Protein AF-A0A5M9NXE8-F1 (afdb_monomer)

pLDDT: mean 93.63, std 4.27, range [70.19, 97.69]

Mean predicted aligned error: 2.78 Å

Radius of gyration: 10.72 Å; Cα contacts (8 Å, |Δi|>4): 97; chains: 1; bounding box: 27×22×26 Å

Solvent-accessible surface area (backbone atoms only — not comparable to full-atom values): 4005 Å² total; per-residue (Å²): 134,90,62,67,79,76,25,45,48,40,86,76,46,55,73,70,56,42,52,42,49,49,52,30,52,59,49,47,63,67,74,41,95,63,38,77,70,53,31,73,51,33,39,44,85,49,96,84,32,37,42,34,32,28,70,73,72,51,66,35,51,30,41,86,90,46,51,70,90

Structure (mmCIF, N/CA/C/O backbone):
data_AF-A0A5M9NXE8-F1
#
_entry.id   AF-A0A5M9NXE8-F1
#
loop_
_atom_site.group_PDB
_atom_site.id
_atom_site.type_symbol
_atom_site.label_atom_id
_atom_site.label_alt_id
_atom_site.label_comp_id
_atom_site.label_asym_id
_atom_site.label_entity_id
_atom_site.label_seq_id
_atom_site.pdbx_PDB_ins_code
_atom_site.Cartn_x
_atom_site.Cartn_y
_atom_site.Cartn_z
_atom_site.occupancy
_atom_site.B_iso_or_equiv
_atom_site.auth_seq_id
_atom_site.auth_comp_id
_atom_site.auth_asym_id
_atom_site.auth_atom_id
_atom_site.pdbx_PDB_model_num
ATOM 1 N N . MET A 1 1 ? 12.034 9.670 -3.716 1.00 70.19 1 MET A N 1
ATOM 2 C CA . MET A 1 1 ? 11.556 9.104 -2.431 1.00 70.19 1 MET A CA 1
ATOM 3 C C . MET A 1 1 ? 10.040 9.118 -2.455 1.00 70.19 1 MET A C 1
ATOM 5 O O . MET A 1 1 ? 9.456 10.183 -2.620 1.00 70.19 1 MET A O 1
ATOM 9 N N . PHE A 1 2 ? 9.412 7.949 -2.378 1.00 85.62 2 PHE A N 1
ATOM 10 C CA . PHE A 1 2 ? 7.957 7.829 -2.391 1.00 85.62 2 PHE A CA 1
ATOM 11 C C . PHE A 1 2 ? 7.340 8.378 -1.095 1.00 85.62 2 PHE A C 1
ATOM 13 O O . PHE A 1 2 ? 7.894 8.167 -0.017 1.00 85.62 2 PHE A O 1
ATOM 20 N N . ILE A 1 3 ? 6.203 9.077 -1.195 1.00 91.94 3 ILE A N 1
ATOM 21 C CA . ILE A 1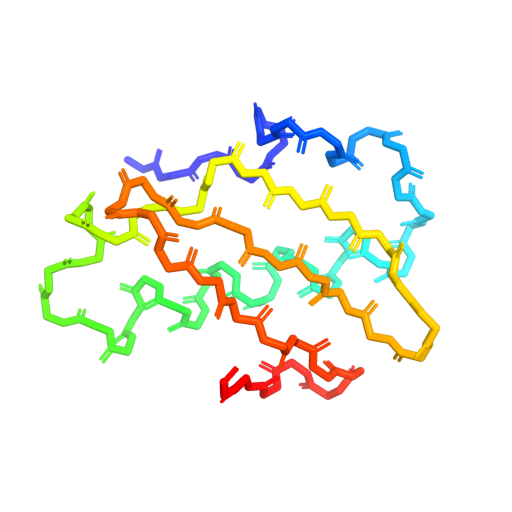 3 ? 5.497 9.680 -0.052 1.00 91.94 3 ILE A CA 1
ATOM 22 C C . ILE A 1 3 ? 4.107 9.030 0.066 1.00 91.94 3 ILE A C 1
ATOM 2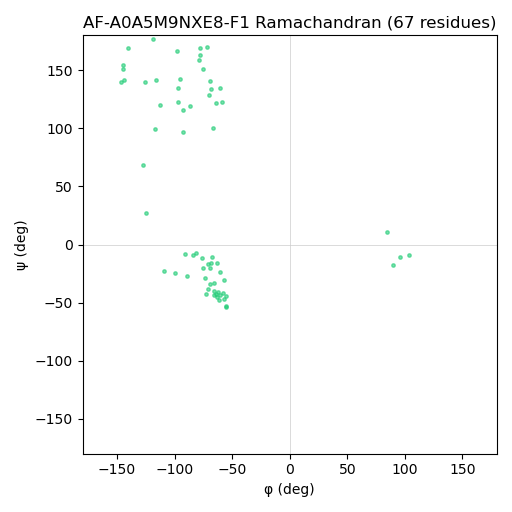4 O O . ILE A 1 3 ? 3.190 9.450 -0.646 1.00 91.94 3 ILE A O 1
ATOM 28 N N . PRO A 1 4 ? 3.914 8.047 0.970 1.00 92.56 4 PRO A N 1
ATOM 29 C CA . PRO A 1 4 ? 2.646 7.320 1.117 1.00 92.56 4 PRO A CA 1
ATOM 30 C C . PRO A 1 4 ? 1.442 8.226 1.397 1.00 92.56 4 PRO A C 1
ATOM 32 O O . PRO A 1 4 ? 0.325 7.943 0.979 1.00 92.56 4 PRO A O 1
ATOM 35 N N . GLU A 1 5 ? 1.670 9.350 2.073 1.00 94.50 5 GLU A N 1
ATOM 36 C CA . GLU A 1 5 ? 0.619 10.276 2.503 1.00 94.50 5 GLU A CA 1
ATOM 37 C C . GLU A 1 5 ? -0.040 11.029 1.342 1.00 94.50 5 GLU A C 1
ATOM 39 O O . GLU A 1 5 ? -1.166 11.509 1.470 1.00 94.50 5 GLU A O 1
ATOM 44 N N . LYS A 1 6 ? 0.640 11.108 0.190 1.00 95.38 6 LYS A N 1
ATOM 45 C CA . LYS A 1 6 ? 0.102 11.718 -1.033 1.00 95.38 6 LYS A CA 1
ATOM 46 C C . LYS A 1 6 ? -0.763 10.752 -1.848 1.00 95.38 6 LYS A C 1
ATOM 48 O O . LYS A 1 6 ? -1.413 11.180 -2.800 1.00 95.38 6 LYS A O 1
ATOM 53 N N . VAL A 1 7 ? -0.790 9.467 -1.490 1.00 96.56 7 VAL A N 1
ATOM 54 C CA . VAL A 1 7 ? -1.557 8.444 -2.208 1.00 96.56 7 VAL A CA 1
ATOM 55 C C . VAL A 1 7 ? -3.049 8.681 -2.020 1.00 96.56 7 VAL A C 1
ATOM 57 O O . VAL A 1 7 ? -3.548 8.884 -0.907 1.00 96.56 7 VAL A O 1
ATOM 60 N N . LYS A 1 8 ? -3.803 8.611 -3.120 1.00 97.56 8 LYS 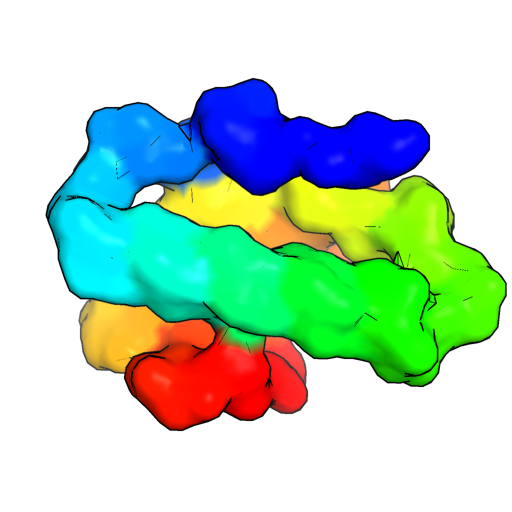A N 1
ATOM 61 C CA . LYS A 1 8 ? -5.247 8.838 -3.096 1.00 97.56 8 LYS A CA 1
ATOM 62 C C . LYS A 1 8 ? -5.924 7.841 -2.154 1.00 97.56 8 LYS A C 1
ATOM 64 O O . LYS A 1 8 ? -5.846 6.636 -2.356 1.00 97.56 8 LYS A O 1
ATOM 69 N N . GLY A 1 9 ? -6.642 8.356 -1.159 1.00 97.00 9 GLY A N 1
ATOM 70 C CA . GLY A 1 9 ? -7.380 7.549 -0.182 1.00 97.00 9 GLY A CA 1
ATOM 71 C C . GLY A 1 9 ? -6.638 7.272 1.126 1.00 97.00 9 GLY A C 1
ATOM 72 O O . GLY A 1 9 ? -7.294 6.881 2.085 1.00 97.00 9 GLY A O 1
ATOM 73 N N . PHE A 1 10 ? -5.337 7.576 1.225 1.00 97.19 10 PHE A N 1
ATOM 74 C CA . PHE A 1 10 ? -4.568 7.416 2.466 1.00 97.19 10 PHE A CA 1
ATOM 75 C C . PHE A 1 10 ? -5.190 8.167 3.652 1.00 97.19 10 PHE A C 1
ATOM 77 O O . PHE A 1 10 ? -5.350 7.615 4.737 1.00 97.19 10 PHE A O 1
ATOM 84 N N . SER A 1 11 ? -5.621 9.412 3.432 1.00 96.75 11 SER A N 1
ATOM 85 C CA . SER A 1 11 ? -6.255 10.241 4.465 1.00 96.75 11 SER A CA 1
ATOM 86 C C . SER A 1 11 ? -7.586 9.690 4.991 1.00 96.75 11 SER A C 1
ATOM 88 O O . SER A 1 11 ? -8.043 10.131 6.040 1.00 96.75 11 SER A O 1
ATOM 90 N N . LYS A 1 12 ? -8.206 8.734 4.283 1.00 96.12 12 LYS A N 1
ATOM 91 C CA . LYS A 1 12 ? -9.463 8.082 4.683 1.00 96.12 12 LYS A CA 1
ATOM 92 C C . LYS A 1 12 ? -9.248 6.818 5.519 1.00 96.12 12 LYS A C 1
ATOM 94 O O . LYS A 1 12 ? -10.222 6.247 5.998 1.00 96.12 12 LYS A O 1
ATOM 99 N N . LEU A 1 13 ? -8.006 6.353 5.647 1.00 96.06 13 LEU A N 1
ATOM 100 C CA . LEU A 1 13 ? -7.664 5.196 6.468 1.00 96.06 13 LEU A CA 1
ATOM 101 C C . LEU A 1 13 ? -7.696 5.568 7.958 1.00 96.06 13 LEU A C 1
ATOM 103 O O . LEU A 1 13 ? -7.426 6.713 8.328 1.00 96.06 13 LEU A O 1
ATOM 107 N N . ASN A 1 14 ? -7.991 4.592 8.819 1.00 95.94 14 ASN A N 1
ATOM 108 C CA . ASN A 1 14 ? -7.723 4.726 10.253 1.00 95.94 14 ASN A CA 1
ATOM 109 C C . ASN A 1 14 ? -6.206 4.640 10.514 1.00 95.94 14 ASN A C 1
ATOM 111 O O . ASN A 1 14 ? -5.429 4.299 9.620 1.00 95.94 14 ASN A O 1
ATOM 115 N N . ASP A 1 15 ? -5.768 4.938 11.734 1.00 96.69 15 ASP A N 1
ATOM 116 C CA . ASP A 1 15 ? -4.333 5.014 12.029 1.00 96.69 15 ASP A CA 1
ATOM 117 C C . ASP A 1 15 ? -3.613 3.662 11.909 1.00 96.69 15 ASP A C 1
ATOM 119 O O . ASP A 1 15 ? -2.485 3.617 11.422 1.00 96.69 15 ASP A O 1
ATOM 123 N N . ALA A 1 16 ? -4.278 2.549 12.235 1.00 95.06 16 ALA A N 1
ATOM 124 C CA . ALA A 1 16 ? -3.705 1.213 12.063 1.00 95.06 16 ALA A CA 1
ATOM 125 C C . ALA A 1 16 ? -3.479 0.870 10.577 1.00 95.06 16 ALA A C 1
ATOM 127 O O . ALA A 1 16 ? -2.415 0.379 10.198 1.00 95.06 16 ALA A O 1
ATOM 128 N N . A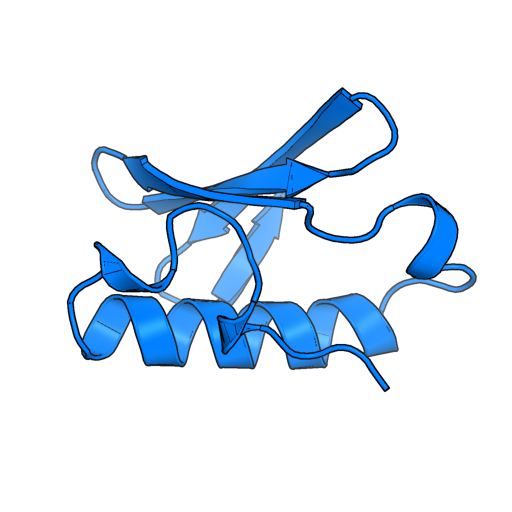SP A 1 17 ? -4.450 1.183 9.721 1.00 96.31 17 ASP A N 1
ATOM 129 C CA . ASP A 1 17 ? -4.375 0.979 8.276 1.00 96.31 17 ASP A CA 1
ATOM 130 C C . ASP A 1 17 ? -3.356 1.923 7.614 1.00 96.31 17 ASP A C 1
ATOM 132 O O . ASP A 1 17 ? -2.676 1.530 6.664 1.00 96.31 17 ASP A O 1
ATOM 136 N N . LYS A 1 18 ? -3.190 3.155 8.121 1.00 97.00 18 LYS A N 1
ATOM 137 C CA . LYS A 1 18 ? -2.122 4.065 7.668 1.00 97.00 18 LYS A CA 1
ATOM 138 C C . LYS A 1 18 ? -0.743 3.469 7.931 1.00 97.00 18 LYS A C 1
ATOM 140 O O . LYS A 1 18 ? 0.097 3.470 7.031 1.00 97.00 18 LYS A O 1
ATOM 145 N N . GLU A 1 19 ? -0.509 2.953 9.135 1.00 96.50 19 GLU A N 1
ATOM 146 C CA . GLU A 1 19 ? 0.765 2.320 9.491 1.00 96.50 19 GLU A CA 1
ATOM 147 C C . GLU A 1 19 ? 1.004 1.039 8.684 1.00 96.50 19 GLU A C 1
ATOM 149 O O . GLU A 1 19 ? 2.105 0.827 8.164 1.00 96.50 19 GLU A O 1
ATOM 154 N N . LEU A 1 20 ? -0.041 0.230 8.475 1.00 96.31 20 LEU A N 1
ATOM 155 C CA . LEU A 1 20 ? 0.020 -0.933 7.591 1.00 96.31 20 LEU A CA 1
ATOM 156 C C . LEU A 1 20 ? 0.432 -0.535 6.168 1.00 96.31 20 LEU A C 1
ATOM 158 O O . LEU A 1 20 ? 1.338 -1.145 5.597 1.00 96.31 20 LEU 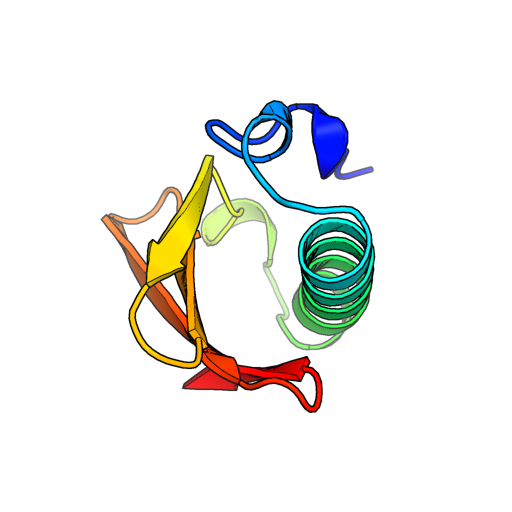A O 1
ATOM 162 N N . PHE A 1 21 ? -0.184 0.509 5.612 1.00 96.75 21 PHE A N 1
ATOM 163 C CA . PHE A 1 21 ? 0.132 0.989 4.272 1.00 96.75 21 PHE A CA 1
ATOM 164 C C . PHE A 1 21 ? 1.565 1.526 4.163 1.00 96.75 21 PHE A C 1
ATOM 166 O O . PHE A 1 21 ? 2.265 1.202 3.204 1.00 96.75 21 PHE A O 1
ATOM 173 N N . LYS A 1 22 ? 2.052 2.290 5.151 1.00 95.81 22 LYS A N 1
ATOM 174 C CA . LYS A 1 22 ? 3.452 2.761 5.185 1.00 95.81 22 LYS A CA 1
ATOM 175 C C . LYS A 1 22 ? 4.443 1.594 5.215 1.00 95.81 22 LYS A C 1
ATOM 177 O O . LYS A 1 22 ? 5.439 1.607 4.483 1.00 95.81 22 LYS A O 1
ATOM 182 N N . ARG A 1 23 ? 4.161 0.567 6.027 1.00 94.81 23 ARG A N 1
ATOM 183 C CA . ARG A 1 23 ? 4.973 -0.657 6.102 1.00 94.81 23 ARG A CA 1
ATOM 184 C C . ARG A 1 23 ? 4.974 -1.406 4.772 1.00 94.81 23 ARG A C 1
ATOM 186 O O . ARG A 1 23 ? 6.045 -1.798 4.310 1.00 94.81 23 ARG A O 1
ATOM 193 N N . PHE A 1 24 ? 3.806 -1.554 4.147 1.00 95.25 24 PHE A N 1
ATOM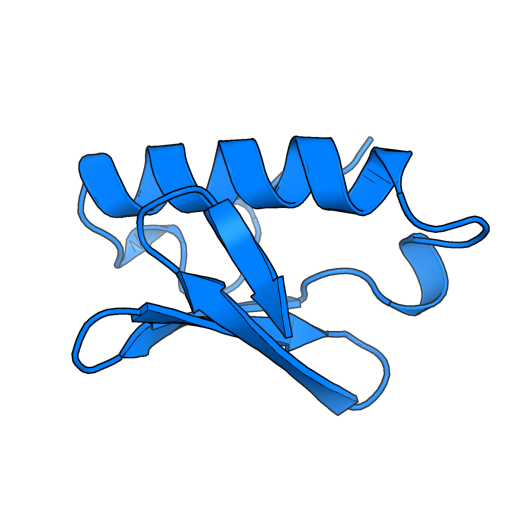 194 C CA . PHE A 1 24 ? 3.674 -2.107 2.800 1.00 95.25 24 PHE A CA 1
ATOM 195 C C . PHE A 1 24 ? 4.540 -1.330 1.803 1.00 95.25 24 PHE A C 1
ATOM 197 O O . PHE A 1 24 ? 5.395 -1.938 1.174 1.00 95.25 24 PHE A O 1
ATOM 204 N N . CYS A 1 25 ? 4.423 0.001 1.732 1.00 94.56 25 CYS A N 1
ATOM 205 C CA . CYS A 1 25 ? 5.205 0.816 0.796 1.00 94.56 25 CYS A CA 1
ATOM 206 C C . CYS A 1 25 ? 6.714 0.626 1.008 1.00 94.56 25 CYS A C 1
ATOM 208 O O . CYS A 1 25 ? 7.467 0.461 0.056 1.00 94.56 25 CYS A O 1
ATOM 210 N N . THR A 1 26 ? 7.168 0.570 2.261 1.00 93.62 26 THR A N 1
ATOM 211 C CA . THR A 1 26 ? 8.589 0.349 2.572 1.00 93.62 26 THR A CA 1
ATOM 212 C C . THR A 1 26 ? 9.087 -1.009 2.070 1.00 93.62 26 THR A C 1
ATOM 214 O O . THR A 1 26 ? 10.207 -1.101 1.571 1.00 93.62 26 THR A O 1
ATOM 217 N N . ARG A 1 27 ? 8.279 -2.069 2.206 1.00 93.31 27 ARG A N 1
ATOM 218 C CA . ARG A 1 27 ? 8.616 -3.413 1.705 1.00 93.31 27 ARG A CA 1
ATOM 219 C C . ARG A 1 27 ? 8.520 -3.481 0.183 1.00 93.31 27 ARG A C 1
ATOM 221 O O . ARG A 1 27 ? 9.418 -4.025 -0.444 1.00 93.31 27 ARG A O 1
ATOM 228 N N . PHE A 1 28 ? 7.484 -2.883 -0.393 1.00 93.88 28 PHE A N 1
ATOM 229 C CA . PHE A 1 28 ? 7.231 -2.819 -1.827 1.00 93.88 28 PHE A CA 1
ATOM 230 C C . PHE A 1 28 ? 8.426 -2.218 -2.580 1.00 93.88 28 PHE A C 1
ATOM 232 O O . PHE A 1 28 ? 9.016 -2.882 -3.426 1.00 93.88 28 PHE A O 1
ATOM 239 N N . TYR A 1 29 ? 8.882 -1.029 -2.172 1.00 92.69 29 TYR A N 1
ATOM 240 C CA . TYR A 1 29 ? 10.029 -0.347 -2.790 1.00 92.69 29 TYR A CA 1
ATOM 241 C C . TYR A 1 29 ? 11.383 -1.044 -2.571 1.00 92.69 29 TYR A C 1
ATOM 243 O O . TYR A 1 29 ? 12.370 -0.648 -3.181 1.00 92.69 29 TYR A O 1
ATOM 251 N N . LYS A 1 30 ? 11.450 -2.052 -1.694 1.00 91.62 30 LYS A N 1
ATOM 252 C CA . LYS A 1 30 ? 12.646 -2.886 -1.488 1.00 91.62 30 LYS A CA 1
ATOM 253 C C . LYS A 1 30 ? 12.580 -4.227 -2.218 1.00 91.62 30 LYS A C 1
ATOM 255 O O . LYS A 1 30 ? 13.623 -4.831 -2.432 1.00 91.62 30 LYS A O 1
ATOM 260 N N . ALA A 1 31 ? 11.378 -4.723 -2.505 1.00 91.25 31 ALA A N 1
ATOM 261 C CA . ALA A 1 31 ? 11.160 -6.049 -3.077 1.00 91.25 31 ALA A CA 1
ATOM 262 C C . ALA A 1 31 ? 11.168 -6.045 -4.612 1.00 91.25 31 ALA A C 1
ATOM 264 O O . ALA A 1 31 ? 11.487 -7.063 -5.215 1.00 91.25 31 ALA A O 1
ATOM 265 N N . TRP A 1 32 ? 10.810 -4.921 -5.230 1.00 87.31 32 TRP A N 1
ATOM 266 C CA . TRP A 1 32 ? 10.743 -4.778 -6.681 1.00 87.31 32 TRP A CA 1
ATOM 267 C C . TRP A 1 32 ? 12.035 -4.170 -7.230 1.00 87.31 32 TRP A C 1
ATOM 269 O O . TRP A 1 32 ? 12.599 -3.266 -6.616 1.00 87.31 32 TRP A O 1
ATOM 279 N N . GLU A 1 33 ? 12.477 -4.644 -8.396 1.00 87.19 33 GLU A N 1
ATOM 280 C CA . GLU A 1 33 ? 13.657 -4.118 -9.100 1.00 87.19 33 GLU A CA 1
ATOM 281 C C . GLU A 1 33 ? 13.388 -2.719 -9.687 1.00 87.19 33 GLU A C 1
ATOM 283 O O . GLU A 1 33 ? 14.225 -1.826 -9.569 1.00 87.19 33 GLU A O 1
ATOM 288 N N . TYR A 1 34 ? 12.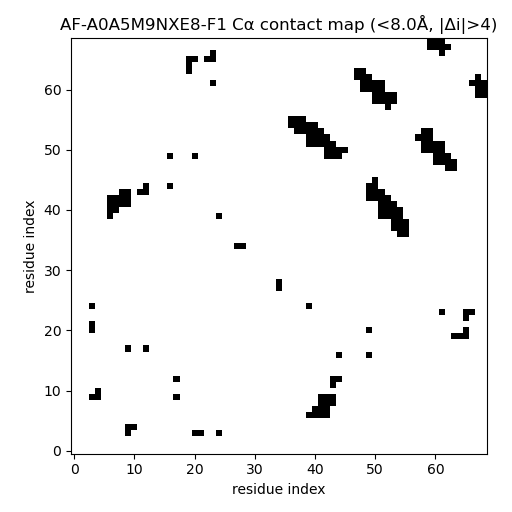172 -2.499 -10.207 1.00 89.19 34 TYR A N 1
ATOM 289 C CA . TYR A 1 34 ? 11.701 -1.227 -10.775 1.00 89.19 34 TYR A CA 1
ATOM 290 C C . TYR A 1 34 ? 10.363 -0.787 -10.147 1.00 89.19 34 TYR A C 1
ATOM 292 O O . TYR A 1 34 ? 9.320 -0.791 -10.795 1.00 89.19 34 TYR A O 1
ATOM 300 N N . PRO A 1 35 ? 10.342 -0.405 -8.857 1.00 87.69 35 PRO A N 1
ATOM 301 C CA . PRO A 1 35 ? 9.099 -0.107 -8.138 1.00 87.69 35 PRO A CA 1
ATOM 302 C C . PRO A 1 35 ? 8.378 1.156 -8.631 1.00 87.69 35 PRO A C 1
ATOM 304 O O . PRO A 1 35 ? 7.219 1.370 -8.283 1.00 87.69 35 PRO A O 1
ATOM 307 N N . GLU A 1 36 ? 9.047 2.026 -9.392 1.00 88.88 36 GLU A N 1
ATOM 308 C CA . GLU A 1 36 ? 8.432 3.242 -9.941 1.00 88.88 36 GLU A CA 1
ATOM 309 C C . GLU A 1 36 ? 7.472 2.942 -11.104 1.00 88.88 36 GLU A C 1
ATOM 311 O O . GLU A 1 36 ? 6.460 3.634 -11.244 1.00 88.88 36 GLU A O 1
ATOM 316 N N . ASP A 1 37 ? 7.712 1.860 -11.849 1.00 90.94 37 ASP A N 1
ATOM 317 C CA . ASP A 1 37 ? 6.824 1.381 -12.920 1.00 90.94 37 ASP A CA 1
ATOM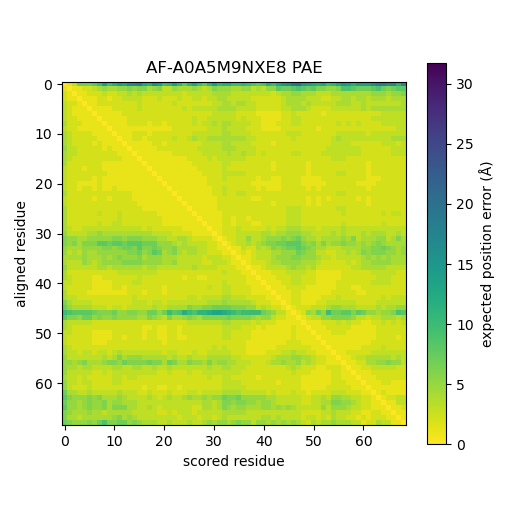 318 C C . ASP A 1 37 ? 5.524 0.777 -12.374 1.00 90.94 37 ASP A C 1
ATOM 320 O O . ASP A 1 37 ? 4.541 0.662 -13.098 1.00 90.94 37 ASP A O 1
ATOM 324 N N . HIS A 1 38 ? 5.521 0.456 -11.077 1.00 91.94 38 HIS A N 1
ATOM 325 C CA . HIS A 1 38 ? 4.424 -0.165 -1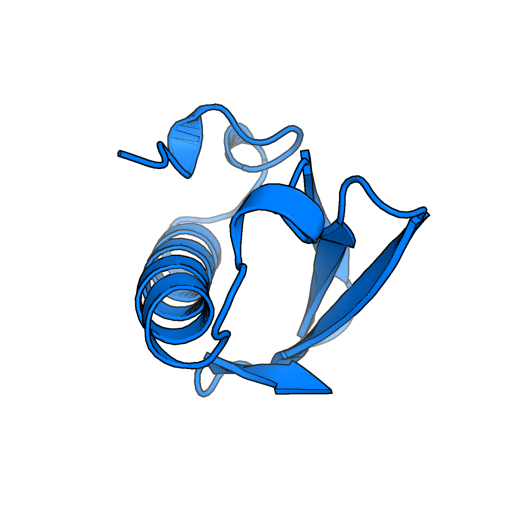0.340 1.00 91.94 38 HIS A CA 1
ATOM 326 C C . HIS A 1 38 ? 4.035 0.671 -9.102 1.00 91.94 38 HIS A C 1
ATOM 328 O O . HIS A 1 38 ? 3.575 0.151 -8.086 1.00 91.94 38 HIS A O 1
ATOM 334 N N . ALA A 1 39 ? 4.261 1.986 -9.129 1.00 94.38 39 ALA A N 1
ATOM 335 C CA . ALA A 1 39 ? 4.075 2.858 -7.975 1.00 94.38 39 ALA A CA 1
ATOM 336 C C . ALA A 1 39 ? 2.613 2.863 -7.463 1.00 94.38 39 ALA A C 1
ATOM 338 O O . ALA A 1 39 ? 1.680 3.057 -8.249 1.00 94.38 39 ALA A O 1
ATOM 339 N N . PRO A 1 40 ? 2.374 2.758 -6.139 1.00 96.00 40 PRO A N 1
ATOM 340 C CA . PRO A 1 40 ? 1.030 2.858 -5.577 1.00 96.00 40 PRO A CA 1
ATOM 341 C C . PRO A 1 40 ? 0.403 4.242 -5.799 1.00 96.00 40 PRO A C 1
ATOM 343 O O . PRO A 1 40 ? 0.914 5.251 -5.309 1.00 96.00 40 PRO A O 1
ATOM 346 N N . ILE A 1 41 ? -0.751 4.299 -6.468 1.00 97.12 41 ILE A N 1
ATOM 347 C CA . ILE A 1 41 ? -1.467 5.557 -6.770 1.00 97.12 41 ILE A CA 1
ATOM 348 C C . ILE A 1 41 ? -2.756 5.736 -5.967 1.00 97.12 41 ILE A C 1
ATOM 350 O O . ILE A 1 41 ? -3.216 6.865 -5.759 1.00 97.12 41 ILE A O 1
ATOM 354 N N . LYS A 1 42 ? -3.347 4.641 -5.476 1.00 97.56 42 LYS A N 1
ATOM 355 C CA . LYS A 1 42 ? -4.571 4.677 -4.669 1.00 97.56 42 LYS A CA 1
ATOM 356 C C . LYS A 1 42 ? -4.565 3.572 -3.621 1.00 97.56 42 LYS A C 1
ATOM 358 O O . LYS A 1 42 ? -4.226 2.437 -3.923 1.00 97.56 42 LYS A O 1
ATOM 363 N N . VAL A 1 43 ? -5.037 3.883 -2.419 1.00 97.69 43 VAL A N 1
ATOM 364 C CA . VAL A 1 43 ? -5.297 2.909 -1.355 1.00 97.69 43 VAL A CA 1
ATOM 365 C C . VAL A 1 43 ? -6.729 3.049 -0.859 1.00 97.69 43 VAL A C 1
ATOM 367 O O . VAL A 1 43 ? -7.263 4.154 -0.740 1.00 97.69 43 VAL A O 1
ATOM 370 N N . GLN A 1 44 ? -7.375 1.921 -0.589 1.00 96.94 44 GLN A N 1
ATOM 371 C CA . GLN A 1 44 ? -8.698 1.886 0.020 1.00 96.94 44 GLN A CA 1
ATOM 372 C C . GLN A 1 44 ? -8.818 0.692 0.966 1.00 96.94 44 GLN A C 1
ATOM 374 O O . GLN A 1 44 ? -8.338 -0.401 0.662 1.00 96.94 44 GLN A O 1
ATOM 379 N N . ARG A 1 45 ? -9.492 0.898 2.100 1.00 95.25 45 ARG A N 1
ATOM 380 C CA . ARG A 1 45 ? -9.880 -0.203 2.979 1.00 95.25 45 ARG A CA 1
ATOM 381 C C . ARG A 1 45 ? -10.979 -1.019 2.300 1.00 95.25 45 ARG A C 1
ATOM 383 O O . ARG A 1 45 ? -11.964 -0.458 1.825 1.00 95.25 45 ARG A O 1
ATOM 390 N N . ALA A 1 46 ? -10.770 -2.325 2.236 1.00 92.69 46 ALA A N 1
ATOM 391 C CA . ALA A 1 46 ? -11.741 -3.321 1.816 1.00 92.69 46 ALA A CA 1
ATOM 392 C C . ALA A 1 46 ? -11.998 -4.288 2.984 1.00 92.69 46 ALA A C 1
ATOM 394 O O . ALA A 1 46 ? -11.399 -4.149 4.054 1.00 92.69 46 ALA A O 1
ATOM 395 N N . ASP A 1 47 ? -12.914 -5.236 2.803 1.00 87.94 47 ASP A N 1
ATOM 396 C CA . ASP A 1 47 ? -13.333 -6.132 3.879 1.00 87.94 47 ASP A CA 1
ATOM 397 C C . ASP A 1 47 ? -12.184 -7.061 4.311 1.00 87.94 47 ASP A C 1
ATOM 399 O O . ASP A 1 47 ? -11.836 -8.012 3.618 1.00 87.94 47 ASP A O 1
ATOM 403 N N . GLY A 1 48 ? -11.525 -6.718 5.420 1.00 88.75 48 GLY A N 1
ATOM 404 C CA . GLY A 1 48 ? -10.378 -7.448 5.967 1.00 88.75 48 GLY A CA 1
ATOM 405 C C . GLY A 1 48 ? -8.990 -7.010 5.471 1.00 88.75 48 GLY A C 1
ATOM 406 O O . GLY A 1 48 ? -8.012 -7.251 6.178 1.00 88.75 48 GLY A O 1
ATOM 407 N N . TYR A 1 49 ? -8.865 -6.279 4.358 1.00 95.19 49 TYR A N 1
ATOM 408 C CA . TYR A 1 49 ? -7.568 -5.964 3.723 1.00 95.19 49 TYR A CA 1
ATOM 409 C C . TYR A 1 49 ? -7.469 -4.530 3.174 1.00 95.19 49 TYR A C 1
ATOM 411 O O . TYR A 1 49 ? -8.461 -3.803 3.090 1.00 95.19 49 TYR A O 1
ATOM 419 N N . LEU A 1 50 ? -6.263 -4.099 2.789 1.00 97.25 50 LEU A N 1
ATOM 420 C CA . LEU A 1 50 ? -6.077 -2.873 2.004 1.00 97.25 50 LEU A CA 1
ATOM 421 C C . LEU A 1 50 ? -5.942 -3.220 0.525 1.00 97.25 50 LEU A C 1
ATOM 423 O O . LEU A 1 50 ? -5.043 -3.956 0.130 1.00 97.25 50 LEU A O 1
ATOM 427 N N . LYS A 1 51 ? -6.818 -2.651 -0.302 1.00 97.56 51 LYS A N 1
ATOM 428 C CA . LYS A 1 51 ? -6.669 -2.692 -1.755 1.00 97.56 51 LYS A CA 1
ATOM 429 C C . LYS A 1 51 ? -5.790 -1.528 -2.191 1.00 97.56 51 LYS A C 1
ATOM 431 O O . LYS A 1 51 ? -6.170 -0.368 -1.998 1.00 97.56 51 LYS A O 1
ATOM 436 N N . VAL A 1 52 ? -4.658 -1.836 -2.809 1.00 97.25 52 VAL A N 1
ATOM 437 C CA . VAL A 1 52 ? -3.712 -0.846 -3.332 1.00 97.25 52 VAL A CA 1
ATOM 438 C C . VAL A 1 52 ? -3.701 -0.930 -4.850 1.00 97.25 52 VAL A C 1
ATOM 440 O O . VAL A 1 52 ? -3.414 -1.986 -5.383 1.00 97.25 52 VAL A O 1
ATOM 443 N N . VAL A 1 53 ? -4.033 0.155 -5.544 1.00 97.12 53 VAL A N 1
ATOM 444 C CA . VAL A 1 53 ? -3.977 0.237 -7.012 1.00 97.12 53 VAL A CA 1
ATOM 445 C C . VAL A 1 53 ? -2.660 0.886 -7.415 1.00 97.12 53 VAL A C 1
ATOM 447 O O . VAL A 1 53 ? -2.276 1.906 -6.827 1.00 97.12 53 VAL A O 1
ATOM 450 N N . LEU A 1 54 ? -2.003 0.296 -8.402 1.00 96.00 54 LEU A N 1
ATOM 451 C CA . LEU A 1 54 ? -0.717 0.703 -8.951 1.00 96.00 54 LEU A CA 1
ATOM 452 C C . LEU A 1 54 ? -0.924 1.533 -10.238 1.00 96.00 54 LEU A C 1
ATOM 454 O O . LEU A 1 54 ? -2.043 1.648 -10.747 1.00 96.00 54 LEU A O 1
ATOM 458 N N . ASN A 1 55 ? 0.119 2.213 -10.713 1.00 94.81 55 ASN A N 1
ATOM 459 C CA . ASN A 1 55 ? 0.069 3.106 -11.884 1.00 94.81 55 ASN A CA 1
ATOM 460 C C . ASN A 1 55 ? 0.008 2.380 -13.238 1.00 94.81 55 ASN A C 1
ATOM 462 O O . ASN A 1 55 ? -0.431 2.985 -14.215 1.00 94.81 55 ASN A O 1
ATOM 466 N N . ASP A 1 56 ? 0.407 1.118 -13.289 1.00 93.00 56 ASP A N 1
ATOM 467 C CA . ASP A 1 56 ? 0.310 0.220 -14.446 1.00 93.00 56 ASP A CA 1
ATOM 468 C C . ASP A 1 56 ? -1.112 -0.329 -14.686 1.00 93.00 56 ASP A C 1
ATOM 470 O O . ASP A 1 56 ? -1.398 -0.878 -15.748 1.00 93.00 56 ASP A O 1
ATOM 474 N N . GLY A 1 57 ? -2.022 -0.136 -13.726 1.00 92.25 57 GLY A N 1
ATOM 475 C CA . GLY A 1 57 ? -3.401 -0.620 -13.772 1.00 92.25 57 GLY A CA 1
ATOM 476 C C . GLY A 1 57 ? -3.665 -1.851 -12.904 1.00 92.25 57 GLY A C 1
ATOM 477 O O . GLY A 1 57 ? -4.837 -2.177 -12.681 1.00 92.25 57 GLY A O 1
ATOM 478 N N . ASP A 1 58 ? -2.623 -2.476 -12.355 1.00 94.81 58 ASP A N 1
ATOM 479 C CA . ASP A 1 58 ? -2.755 -3.601 -11.438 1.00 94.81 58 ASP A CA 1
ATOM 480 C C . ASP A 1 58 ? -3.142 -3.144 -10.028 1.00 94.81 58 ASP A C 1
ATOM 482 O O . ASP A 1 58 ? -3.182 -1.958 -9.671 1.00 94.81 58 ASP A O 1
ATOM 486 N N . TRP A 1 59 ? -3.505 -4.114 -9.193 1.00 96.06 59 TRP A N 1
ATOM 487 C CA . TRP A 1 59 ? -3.786 -3.866 -7.790 1.00 96.06 59 TRP A CA 1
ATOM 488 C C . TRP A 1 59 ? -3.342 -5.034 -6.923 1.00 96.06 59 TRP A C 1
ATOM 490 O O . TRP A 1 59 ? -3.366 -6.181 -7.349 1.00 96.06 59 TRP A O 1
ATOM 500 N N . LEU A 1 60 ? -2.996 -4.717 -5.681 1.00 96.19 60 LEU A N 1
ATOM 501 C CA . LEU A 1 60 ? -2.495 -5.660 -4.695 1.00 96.19 60 LEU A CA 1
ATOM 502 C C . LEU A 1 60 ? -3.452 -5.779 -3.513 1.00 96.19 60 LEU A C 1
ATOM 504 O O . LEU A 1 60 ? -4.029 -4.787 -3.037 1.00 96.19 60 LEU A O 1
ATOM 508 N N . HIS A 1 61 ? -3.591 -7.006 -3.029 1.00 96.50 61 HIS A N 1
ATOM 509 C CA . HIS A 1 61 ? -4.335 -7.363 -1.835 1.00 96.50 61 HIS A CA 1
ATOM 510 C C . HIS A 1 61 ? -3.398 -7.378 -0.622 1.00 96.50 61 HIS A C 1
ATOM 512 O O . HIS A 1 61 ? -2.718 -8.366 -0.364 1.00 96.50 61 HIS A O 1
ATOM 518 N N . VAL A 1 62 ? -3.360 -6.292 0.154 1.00 96.81 62 VAL A N 1
ATOM 519 C CA . VAL A 1 62 ? -2.446 -6.166 1.300 1.00 96.81 62 VAL A CA 1
ATOM 520 C C . VAL A 1 62 ? -3.116 -6.641 2.590 1.00 96.81 62 VAL A C 1
ATOM 522 O O . VAL A 1 62 ? -4.078 -6.038 3.077 1.00 96.81 62 VAL A O 1
ATOM 525 N N . LEU A 1 63 ? -2.572 -7.712 3.163 1.00 94.06 63 LEU A N 1
ATOM 526 C CA . LEU A 1 63 ? -3.037 -8.355 4.391 1.00 94.06 63 LEU A CA 1
ATOM 527 C C . LEU A 1 63 ? -2.594 -7.587 5.646 1.00 94.06 63 LEU A C 1
ATOM 529 O O . LEU A 1 63 ? -1.658 -6.793 5.612 1.00 94.06 63 LEU A O 1
ATOM 533 N N . GLY A 1 64 ? -3.220 -7.862 6.796 1.00 89.69 64 GLY A N 1
ATOM 534 C CA . GLY A 1 64 ? -2.906 -7.191 8.071 1.00 89.69 64 GLY A CA 1
ATOM 535 C C . GLY A 1 64 ? -1.461 -7.379 8.568 1.00 89.69 64 GLY A C 1
ATOM 536 O O . GLY A 1 64 ? -0.927 -6.537 9.294 1.00 89.69 64 GLY A O 1
ATOM 537 N N . ASN A 1 65 ? -0.785 -8.446 8.134 1.00 87.81 65 ASN A N 1
ATOM 538 C CA . ASN A 1 65 ? 0.638 -8.682 8.401 1.00 87.81 65 ASN A CA 1
ATOM 539 C C . ASN A 1 65 ? 1.568 -7.900 7.443 1.00 87.81 65 ASN A C 1
ATOM 541 O O . ASN A 1 65 ? 2.770 -7.806 7.679 1.00 87.81 65 ASN A O 1
ATOM 545 N N . GLY A 1 66 ? 1.014 -7.245 6.420 1.00 87.12 66 GLY A N 1
ATOM 546 C CA . GLY A 1 66 ? 1.739 -6.472 5.415 1.00 87.12 66 GLY A CA 1
ATOM 547 C C . GLY A 1 66 ? 2.289 -7.294 4.255 1.00 87.12 66 GLY A C 1
ATOM 548 O O . GLY A 1 66 ? 3.114 -6.754 3.520 1.00 87.12 66 GLY A O 1
ATOM 549 N N . ASP A 1 67 ? 1.901 -8.562 4.118 1.00 91.62 67 ASP A N 1
ATOM 550 C CA . ASP A 1 67 ? 2.119 -9.333 2.891 1.00 91.62 67 ASP A CA 1
ATOM 551 C C . ASP A 1 67 ? 1.077 -8.951 1.836 1.00 91.62 67 ASP A C 1
ATOM 553 O O . ASP A 1 67 ? 0.021 -8.401 2.164 1.00 91.62 67 ASP A O 1
ATOM 557 N N . TRP A 1 68 ? 1.389 -9.215 0.569 1.00 94.50 68 TRP A N 1
ATOM 558 C CA . TRP A 1 68 ? 0.530 -8.868 -0.556 1.00 94.50 68 TRP A CA 1
ATOM 559 C C . TRP A 1 68 ? 0.596 -9.915 -1.668 1.00 94.50 68 TRP A C 1
ATOM 561 O O . TRP A 1 68 ? 1.601 -10.618 -1.794 1.00 94.50 68 TRP A O 1
ATOM 571 N N . TYR A 1 69 ? -0.475 -9.994 -2.457 1.00 92.56 69 TYR A N 1
ATOM 572 C CA . TYR A 1 69 ? -0.594 -10.777 -3.688 1.00 92.56 69 TYR A CA 1
ATOM 573 C C . TYR A 1 69 ? -1.530 -10.079 -4.678 1.00 92.56 69 TYR A C 1
ATOM 575 O O . TYR A 1 69 ? -2.236 -9.130 -4.247 1.00 92.56 69 TYR A O 1
#

Nearest PDB structures (foldseek):
  3o0h-assembly1_A  TM=8.588E-01  e=4.646E-01  Bartonella henselae str. Houston-1
  3db7-assembly1_A  TM=7.164E-01  e=1.012E+00  Bacteroides thetaiotaomicron
  8j07-assembly1_d2  TM=8.314E-01  e=6.223E+00  Homo sapiens
  5kz5-assembly1_B  TM=4.079E-01  e=1.400E+00  Homo sapiens
  1q4o-assembly1_A  TM=4.206E-01  e=3.952E+00  Homo sapiens

Foldseek 3Di:
DDDQCQAACLVVDDPLVNVLSVLLQVVQVVVDPCSLQFDFRHWDDDDQFIWTATPPGDIWTQHSVNDID

Sequence (69 aa):
MFIPEKVKGFSKLNDADKELFKRFCTRFYKAWEYPEDHAPIKVQRADGYLKVVLNDGDWLHVLGNGDWY

Secondary structure (DSSP, 8-state):
---GGGSBTGGGS-HHHHHHHHHHHHHHHHH-SSTTTT-EEEEEE-SSSEEEEETTS-EEEE-TTS-B-